Protein AF-A0A0Q9N5Y0-F1 (afdb_monomer_lite)

Secondary structure (DSSP, 8-state):
-HHHHHHHHHHHHHHHHHHHT--S-HHHHHHHHHHHHHHHHHHHHHHH-GGGTSHHHHHHHHHHHHHHHHHH-

Foldseek 3Di:
DVVVVVVLVVLVVVLVVCVVVPPDDPVVSVVSVVVSVVVVVVVVCCVVPVLCVPPVSVCCVVCVVVVVVVVVD

Structure (mmCIF, N/CA/C/O backbone):
data_AF-A0A0Q9N5Y0-F1
#
_entry.id   AF-A0A0Q9N5Y0-F1
#
loop_
_atom_site.group_PDB
_atom_site.id
_atom_site.type_symbol
_atom_site.label_atom_id
_atom_site.label_alt_id
_atom_site.label_comp_id
_atom_site.label_asym_id
_atom_site.label_entity_id
_atom_site.label_seq_id
_atom_site.pdbx_PDB_ins_code
_atom_site.Cartn_x
_atom_site.Cartn_y
_atom_site.Cartn_z
_atom_site.occupancy
_atom_site.B_iso_or_equiv
_atom_site.auth_seq_id
_atom_site.auth_comp_id
_atom_site.auth_asym_id
_atom_site.auth_atom_id
_atom_site.pdbx_PDB_model_num
ATOM 1 N N . MET A 1 1 ? -9.372 3.701 -11.797 1.00 59.66 1 MET A N 1
ATOM 2 C CA . MET A 1 1 ? -9.39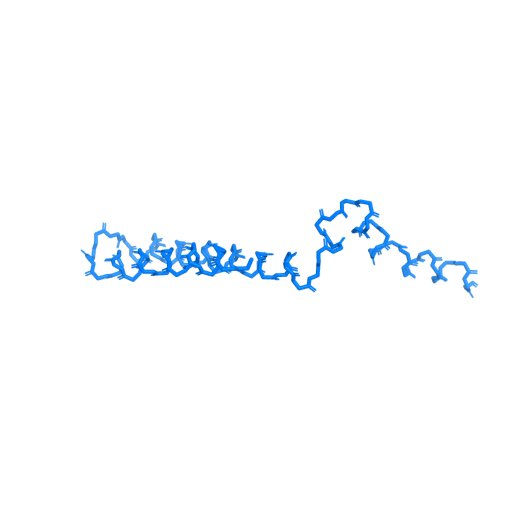9 4.928 -10.973 1.00 59.66 1 MET A CA 1
ATOM 3 C C . MET A 1 1 ? -10.601 4.956 -10.040 1.00 59.66 1 MET A C 1
AT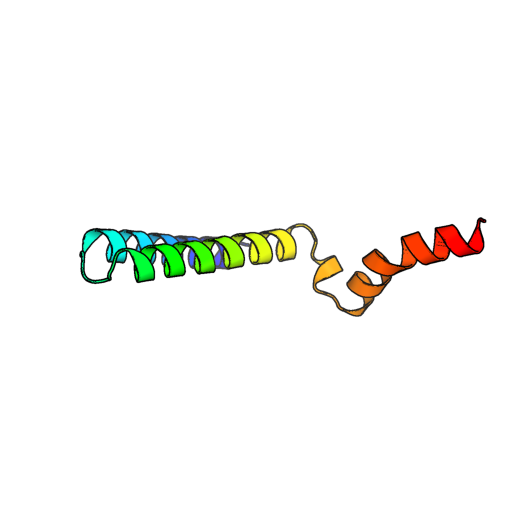OM 5 O O . MET A 1 1 ? -10.417 4.675 -8.865 1.00 59.66 1 MET A O 1
ATOM 9 N N . LEU A 1 2 ? -11.822 5.153 -10.554 1.00 67.19 2 LEU A N 1
ATOM 10 C CA . LEU A 1 2 ? -13.044 5.302 -9.744 1.00 67.19 2 LEU A CA 1
ATOM 11 C C . LEU A 1 2 ? -13.282 4.162 -8.726 1.00 67.19 2 LEU A C 1
ATOM 13 O O . LEU A 1 2 ? -13.500 4.417 -7.545 1.00 67.19 2 LEU A O 1
ATOM 17 N N . TYR A 1 3 ? -13.157 2.903 -9.163 1.00 69.94 3 TYR A N 1
ATOM 18 C CA . TYR A 1 3 ? -13.341 1.726 -8.301 1.00 69.94 3 TYR A CA 1
ATOM 19 C C . TYR A 1 3 ? -12.305 1.610 -7.177 1.00 69.94 3 TYR A C 1
ATOM 21 O O . TYR A 1 3 ? -12.635 1.166 -6.081 1.00 69.94 3 TYR A O 1
ATOM 29 N N . LEU A 1 4 ? -11.065 2.041 -7.421 1.00 68.75 4 LEU A N 1
ATOM 30 C CA . LEU A 1 4 ? -10.013 2.007 -6.407 1.00 68.75 4 LEU A CA 1
ATOM 31 C C . LEU A 1 4 ? -10.271 3.069 -5.333 1.00 68.75 4 LEU A C 1
ATOM 33 O O . LEU A 1 4 ? -10.202 2.774 -4.143 1.00 68.75 4 LEU A O 1
ATOM 37 N N . THR A 1 5 ? -10.645 4.281 -5.751 1.00 69.38 5 THR A N 1
ATOM 38 C CA . THR A 1 5 ? -11.024 5.368 -4.841 1.00 69.38 5 THR A CA 1
ATOM 39 C C . THR A 1 5 ? -12.228 4.978 -3.980 1.00 69.38 5 THR A C 1
ATOM 41 O O . THR A 1 5 ? -12.211 5.203 -2.771 1.00 69.38 5 THR A O 1
ATOM 44 N N . MET A 1 6 ? -13.239 4.322 -4.565 1.00 76.12 6 MET A N 1
ATOM 45 C CA . MET A 1 6 ? -14.384 3.783 -3.819 1.00 76.12 6 MET A CA 1
ATOM 46 C C . MET A 1 6 ? -13.981 2.683 -2.829 1.00 76.12 6 MET A C 1
ATOM 48 O O . MET A 1 6 ? -14.438 2.696 -1.686 1.00 76.12 6 MET A O 1
ATOM 52 N N . GLY A 1 7 ? -13.110 1.754 -3.237 1.00 74.88 7 GLY A N 1
ATOM 53 C CA . GLY A 1 7 ? -12.599 0.700 -2.359 1.00 74.88 7 GLY A CA 1
ATOM 54 C C . GLY A 1 7 ? -11.856 1.269 -1.148 1.00 74.88 7 GLY A C 1
ATOM 55 O O . GLY A 1 7 ? -12.121 0.879 -0.013 1.00 74.88 7 GLY A O 1
ATOM 56 N N . ILE A 1 8 ? -11.000 2.268 -1.371 1.00 73.50 8 ILE A N 1
ATOM 57 C CA . ILE A 1 8 ? -10.272 2.969 -0.306 1.00 73.50 8 ILE A CA 1
ATOM 58 C C . ILE A 1 8 ? -11.237 3.702 0.632 1.00 73.50 8 ILE A C 1
ATOM 60 O O . ILE A 1 8 ? -11.097 3.601 1.852 1.00 73.50 8 ILE A O 1
ATOM 64 N N . ALA A 1 9 ? -12.242 4.394 0.088 1.00 77.06 9 ALA A N 1
ATOM 65 C CA . ALA A 1 9 ? -13.255 5.075 0.891 1.00 77.06 9 ALA A CA 1
ATOM 66 C C . ALA A 1 9 ? -14.027 4.092 1.789 1.00 77.06 9 ALA A C 1
ATOM 68 O O . ALA A 1 9 ? -14.220 4.374 2.971 1.00 77.06 9 ALA A O 1
ATOM 69 N N . CYS A 1 10 ? -14.394 2.912 1.273 1.00 80.75 10 CYS A N 1
ATOM 70 C CA . CYS A 1 10 ? -15.015 1.84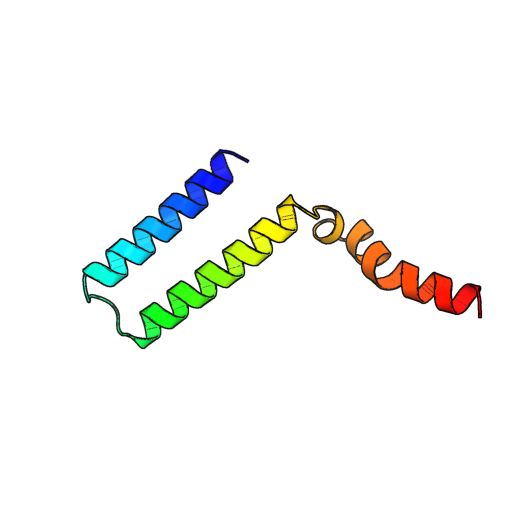6 2.066 1.00 80.75 10 CYS A CA 1
ATOM 71 C C . CYS A 1 10 ? -14.113 1.364 3.209 1.00 80.75 10 CYS A C 1
ATOM 73 O O . CYS A 1 10 ? -14.581 1.219 4.339 1.00 80.75 10 CYS A O 1
ATOM 75 N N . ILE A 1 11 ? -12.820 1.152 2.944 1.00 78.88 11 ILE A N 1
ATOM 76 C CA . ILE A 1 11 ? -11.867 0.700 3.966 1.00 78.88 11 ILE A CA 1
ATOM 77 C C . ILE A 1 11 ? -11.703 1.767 5.056 1.00 78.88 11 ILE A C 1
ATOM 79 O O . ILE A 1 11 ? -11.783 1.446 6.241 1.00 78.88 11 ILE A O 1
ATOM 83 N N . LEU A 1 12 ? -11.541 3.040 4.685 1.00 78.12 12 LEU A N 1
ATOM 84 C CA . LEU A 1 12 ? -11.453 4.143 5.648 1.00 78.12 12 LEU A CA 1
ATOM 85 C C . LEU A 1 12 ? -12.726 4.256 6.495 1.00 78.12 12 LEU A C 1
ATOM 87 O O . LEU A 1 12 ? -12.647 4.404 7.715 1.00 78.12 12 LEU A O 1
ATOM 91 N N . PHE A 1 13 ? -13.900 4.126 5.874 1.00 82.44 13 PHE A N 1
ATOM 92 C CA . PHE A 1 13 ? -15.182 4.184 6.575 1.00 82.44 13 PHE A CA 1
ATOM 93 C C . PHE A 1 13 ? -15.355 3.023 7.566 1.00 82.44 13 PHE A C 1
ATOM 95 O O . PHE A 1 13 ? -15.830 3.216 8.691 1.00 82.44 13 PHE A O 1
ATOM 102 N N . TYR A 1 14 ? -14.912 1.823 7.185 1.00 79.69 14 TYR A N 1
ATOM 103 C CA . TYR A 1 14 ? -14.878 0.657 8.062 1.00 79.69 14 TYR A CA 1
ATOM 104 C C . TYR A 1 14 ? -13.932 0.864 9.255 1.00 79.69 14 TYR A C 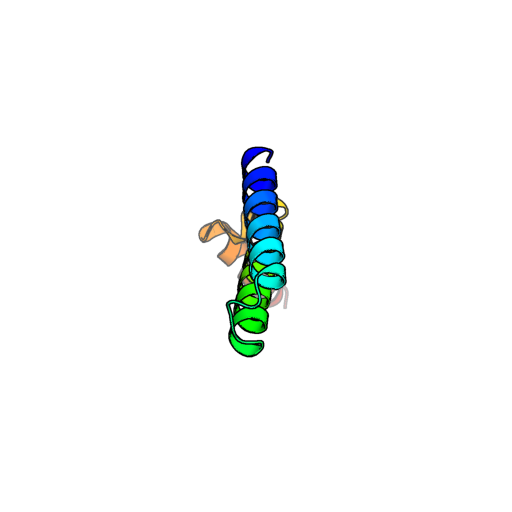1
ATOM 106 O O . TYR A 1 14 ? -14.331 0.629 10.397 1.00 79.69 14 TYR A O 1
ATOM 114 N N . GLN A 1 15 ? -12.726 1.397 9.025 1.00 73.31 15 GLN A N 1
ATOM 115 C CA . GLN A 1 15 ? -11.771 1.714 10.094 1.00 73.31 15 GLN A CA 1
ATOM 116 C C . GLN A 1 15 ? -12.335 2.762 11.070 1.00 73.31 15 GLN A C 1
ATOM 118 O O . GLN A 1 15 ? -12.274 2.572 12.285 1.00 73.31 15 GLN A O 1
ATOM 123 N N . ILE A 1 16 ? -12.968 3.830 10.569 1.00 77.44 16 ILE A N 1
ATOM 124 C CA . ILE A 1 16 ? -13.634 4.852 11.402 1.00 77.44 16 ILE A CA 1
ATOM 125 C C . ILE A 1 16 ? -14.767 4.232 12.235 1.00 77.44 16 ILE A C 1
ATOM 127 O O . ILE A 1 16 ? -14.918 4.533 13.423 1.00 77.44 16 ILE A O 1
ATOM 131 N N . SER A 1 17 ? -15.546 3.331 11.637 1.00 79.00 17 SER A N 1
ATOM 132 C CA . SER A 1 17 ? -16.643 2.637 12.319 1.00 79.00 17 SER A CA 1
ATOM 133 C C . SER A 1 17 ? -16.136 1.706 13.428 1.00 79.00 17 SER A C 1
ATOM 135 O O . SER A 1 17 ? -16.696 1.690 14.527 1.00 79.00 17 SER A O 1
ATOM 137 N N . LEU A 1 18 ? -15.032 0.989 13.191 1.00 71.88 18 LEU A N 1
ATOM 138 C CA . LEU A 1 18 ? -14.349 0.172 14.200 1.00 71.88 18 LEU A CA 1
ATOM 139 C C . LEU A 1 18 ? -13.757 1.015 15.338 1.00 71.88 18 LEU A C 1
ATOM 141 O O . LEU A 1 18 ? -13.825 0.616 16.505 1.00 71.88 18 LEU A O 1
ATOM 145 N N . LEU A 1 19 ? -13.214 2.198 15.032 1.00 72.12 19 LEU A N 1
ATOM 146 C CA . LEU A 1 19 ? -12.727 3.155 16.033 1.00 72.12 19 LEU A CA 1
ATOM 147 C C . LEU A 1 19 ? -13.860 3.695 16.919 1.00 72.12 19 LEU A C 1
ATOM 149 O O . LEU A 1 19 ? -13.666 3.875 18.125 1.00 72.12 19 LEU A O 1
ATOM 153 N N . ARG A 1 20 ? -15.065 3.875 16.370 1.00 74.31 20 ARG A N 1
ATOM 154 C CA . ARG A 1 20 ? -16.241 4.298 17.146 1.00 74.31 20 ARG A CA 1
ATOM 155 C C . ARG A 1 20 ? -16.795 3.213 18.064 1.00 74.31 20 ARG A C 1
ATOM 157 O O . ARG A 1 20 ? -17.204 3.528 19.173 1.00 74.31 20 ARG A O 1
ATOM 164 N N . ARG A 1 21 ? -16.778 1.944 17.646 1.00 76.56 21 ARG A N 1
ATOM 165 C CA . ARG A 1 21 ? -17.402 0.845 18.410 1.00 76.56 21 ARG A CA 1
ATOM 166 C C . ARG A 1 21 ? -16.663 0.422 19.686 1.00 76.56 21 ARG A C 1
ATOM 168 O O . ARG A 1 21 ? -17.193 -0.401 20.415 1.00 76.56 21 ARG A O 1
ATOM 175 N N . GLN A 1 22 ? -15.450 0.925 19.945 1.00 69.00 22 GLN A N 1
ATOM 176 C CA . GLN A 1 22 ? -14.568 0.480 21.054 1.00 69.00 22 GLN A CA 1
ATOM 177 C C . GLN A 1 22 ? -14.343 -1.042 21.137 1.00 69.00 22 GLN A C 1
ATOM 179 O O . GLN A 1 22 ? -13.751 -1.532 22.088 1.00 69.00 22 GLN A O 1
ATOM 184 N N . SER A 1 23 ? -14.723 -1.785 20.097 1.00 68.56 23 SER A N 1
ATOM 185 C CA . SER A 1 23 ? -14.746 -3.247 20.075 1.00 68.56 23 SER A CA 1
ATOM 186 C C . SER A 1 23 ? -13.378 -3.890 19.851 1.00 68.56 23 SER A C 1
ATOM 188 O O . SER A 1 23 ? -13.269 -5.107 19.891 1.00 68.56 23 SER A O 1
ATOM 190 N N . ALA A 1 24 ? -12.353 -3.086 19.572 1.00 71.06 24 ALA A N 1
ATOM 191 C CA . ALA A 1 24 ? -10.992 -3.536 19.316 1.00 71.06 24 ALA A CA 1
ATOM 192 C C . ALA A 1 24 ? -10.035 -2.802 20.250 1.00 71.06 24 ALA A C 1
ATOM 194 O O . ALA A 1 24 ? -10.200 -1.601 20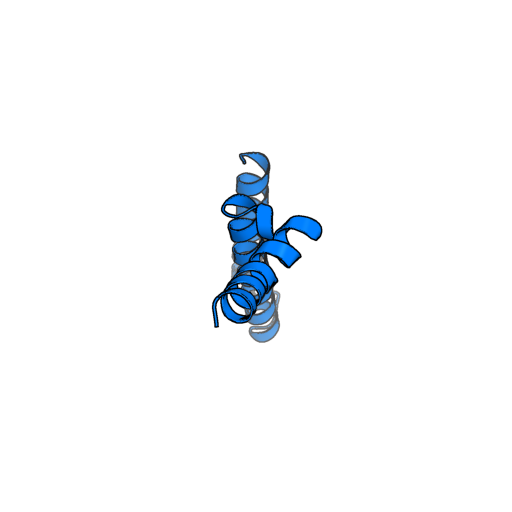.503 1.00 71.06 24 ALA A O 1
ATOM 195 N N . SER A 1 25 ? -9.018 -3.510 20.731 1.00 82.81 25 SER A N 1
ATOM 196 C CA . SER A 1 25 ? -8.005 -2.934 21.605 1.00 82.81 25 SER A CA 1
ATOM 197 C C . SER A 1 25 ? -7.255 -1.788 20.903 1.00 82.81 25 SER A C 1
ATOM 199 O O . SER A 1 25 ? -7.144 -1.754 19.670 1.00 82.81 25 SER A O 1
ATOM 201 N N . PRO A 1 26 ? -6.673 -0.838 21.656 1.00 80.88 26 PRO A N 1
ATOM 202 C CA . PRO A 1 26 ? -5.876 0.241 21.071 1.00 80.88 26 PRO A CA 1
ATOM 203 C C . PRO A 1 26 ? -4.721 -0.257 20.184 1.00 80.88 26 PRO A C 1
ATOM 205 O O . PRO A 1 26 ? -4.374 0.399 19.200 1.00 80.88 26 PRO A O 1
ATOM 208 N N . LYS A 1 27 ? -4.144 -1.426 20.504 1.00 82.62 27 LYS A N 1
ATOM 209 C CA . LYS A 1 27 ? -3.070 -2.052 19.717 1.00 82.62 27 LYS A CA 1
ATOM 210 C C . LYS A 1 27 ? -3.571 -2.551 18.362 1.00 82.62 27 LYS A C 1
ATOM 212 O O . LYS A 1 27 ? -2.960 -2.231 17.347 1.00 82.62 27 LYS A O 1
ATOM 217 N N . GLU A 1 28 ? -4.688 -3.273 18.336 1.00 79.94 28 GLU A N 1
ATOM 218 C CA . GLU A 1 28 ? -5.286 -3.786 17.093 1.00 79.94 28 GLU A CA 1
ATOM 219 C C . GLU A 1 28 ? -5.714 -2.648 16.169 1.00 79.94 28 GLU A C 1
ATOM 221 O O . GLU A 1 28 ? -5.490 -2.703 14.965 1.00 79.94 28 GLU A O 1
ATOM 226 N N . ARG A 1 29 ? -6.250 -1.565 16.739 1.00 77.31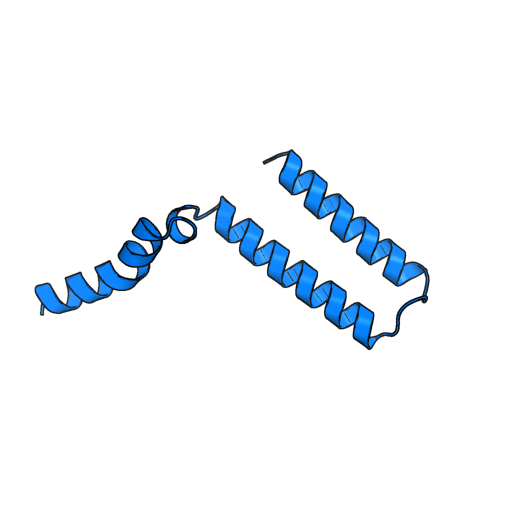 29 ARG A N 1
ATOM 227 C CA . ARG A 1 29 ? -6.602 -0.351 15.991 1.00 77.31 29 ARG A CA 1
ATOM 228 C C . ARG A 1 29 ? -5.396 0.300 15.340 1.00 77.31 29 ARG A C 1
ATOM 230 O O . ARG A 1 29 ? -5.452 0.663 14.168 1.00 77.31 29 ARG A O 1
ATOM 237 N N . ARG A 1 30 ? -4.302 0.444 16.093 1.00 81.69 30 ARG A N 1
ATOM 238 C CA . ARG A 1 30 ? -3.055 0.999 15.561 1.00 81.69 30 ARG A CA 1
ATOM 239 C C . ARG A 1 30 ? -2.524 0.124 14.430 1.00 81.69 30 ARG A C 1
ATOM 241 O O . ARG A 1 30 ? -2.203 0.656 13.377 1.00 81.69 30 ARG A O 1
ATOM 248 N N . LEU A 1 31 ? -2.502 -1.195 14.622 1.00 83.44 31 LEU A N 1
ATOM 249 C CA . LEU A 1 31 ? -2.067 -2.139 13.595 1.00 83.44 31 LEU A CA 1
ATOM 250 C C . LEU A 1 31 ? -2.935 -2.041 12.333 1.00 83.44 31 LEU A C 1
ATOM 252 O O . LEU A 1 31 ? -2.400 -1.906 11.237 1.00 83.44 31 LEU A O 1
ATOM 256 N N . ALA A 1 32 ? -4.261 -2.047 12.480 1.00 79.69 32 ALA A N 1
ATOM 257 C CA . ALA A 1 32 ? -5.197 -1.971 11.363 1.00 79.69 32 ALA A CA 1
ATOM 258 C C . ALA A 1 32 ? -5.046 -0.667 10.563 1.00 79.69 32 ALA A C 1
ATOM 260 O O . ALA A 1 32 ? -5.024 -0.699 9.330 1.00 79.69 32 ALA A O 1
ATOM 261 N N . LEU A 1 33 ? -4.873 0.470 11.246 1.00 80.56 33 LEU A N 1
ATOM 262 C CA . LEU A 1 33 ? -4.597 1.758 10.606 1.00 80.56 33 LEU A CA 1
ATOM 263 C C . LEU A 1 33 ? -3.241 1.765 9.894 1.00 80.56 33 LEU A C 1
ATOM 265 O O . LEU A 1 33 ? -3.161 2.231 8.761 1.00 80.56 33 LEU A O 1
ATOM 269 N N . SER A 1 34 ? -2.194 1.221 10.518 1.00 82.69 34 SER A N 1
ATOM 270 C CA . SER A 1 34 ? -0.862 1.135 9.913 1.00 82.69 34 SER A CA 1
ATOM 271 C C . SER A 1 34 ? -0.862 0.270 8.653 1.00 82.69 34 SER A C 1
ATOM 273 O O . SER A 1 34 ? -0.371 0.713 7.619 1.00 82.69 34 SER A O 1
ATOM 275 N N . VAL A 1 35 ? -1.460 -0.924 8.702 1.00 81.75 35 VAL A N 1
ATOM 276 C CA . VAL A 1 35 ? -1.561 -1.825 7.541 1.00 81.75 35 VAL A CA 1
ATOM 277 C C . VAL A 1 35 ? -2.369 -1.174 6.418 1.00 81.75 35 VAL A C 1
ATOM 279 O O . VAL A 1 35 ? -1.941 -1.187 5.266 1.00 81.75 35 VAL A O 1
ATOM 282 N N . THR A 1 36 ? -3.497 -0.540 6.753 1.00 81.25 36 THR A N 1
ATOM 283 C CA . THR A 1 36 ? -4.330 0.178 5.776 1.00 81.25 36 THR A CA 1
ATOM 284 C C . THR A 1 36 ? -3.570 1.341 5.132 1.00 81.25 36 THR A C 1
ATOM 286 O O . THR A 1 36 ? -3.627 1.516 3.917 1.00 81.25 36 THR A O 1
ATOM 289 N N . GLY A 1 37 ? -2.835 2.123 5.927 1.00 80.69 37 GLY A N 1
ATOM 290 C CA . GLY A 1 37 ? -2.038 3.246 5.437 1.00 80.69 37 GLY A CA 1
ATOM 291 C C . GLY A 1 37 ? -0.913 2.803 4.503 1.00 80.69 37 GLY A C 1
ATOM 292 O O . GLY A 1 37 ? -0.751 3.373 3.428 1.00 80.69 37 GLY A O 1
ATOM 293 N N . ILE A 1 38 ? -0.186 1.742 4.865 1.00 83.75 38 ILE A N 1
ATOM 294 C CA . ILE A 1 38 ? 0.861 1.160 4.015 1.00 83.75 38 ILE A CA 1
ATOM 295 C C . ILE A 1 38 ? 0.259 0.667 2.694 1.00 83.75 38 ILE A C 1
ATOM 297 O O . ILE A 1 38 ? 0.751 1.025 1.626 1.00 83.75 38 ILE A O 1
ATOM 301 N N . ALA A 1 39 ? -0.840 -0.090 2.749 1.00 81.38 39 ALA A N 1
ATOM 302 C CA . ALA A 1 39 ? -1.520 -0.583 1.553 1.00 81.38 39 ALA A CA 1
ATOM 303 C C . ALA A 1 39 ? -1.993 0.562 0.639 1.00 81.38 39 ALA A C 1
ATOM 305 O O . ALA A 1 39 ? -1.862 0.469 -0.580 1.00 81.38 39 ALA A O 1
ATOM 306 N N . PHE A 1 40 ? -2.484 1.665 1.214 1.00 81.31 40 PHE A N 1
ATOM 307 C CA . PHE A 1 40 ? -2.860 2.857 0.456 1.00 81.31 40 PHE A CA 1
ATOM 308 C C . PHE A 1 40 ? -1.660 3.501 -0.245 1.00 81.31 40 PHE A C 1
ATOM 310 O O . PHE A 1 40 ? -1.757 3.835 -1.425 1.00 81.31 40 PHE A O 1
ATOM 317 N N . VAL A 1 41 ? -0.527 3.651 0.449 1.00 83.38 41 VAL A N 1
ATOM 318 C CA . VAL A 1 41 ? 0.697 4.213 -0.138 1.00 83.38 41 VAL A CA 1
ATOM 319 C C . VAL A 1 41 ? 1.159 3.349 -1.308 1.00 83.38 41 VAL A C 1
ATOM 321 O O . VAL A 1 41 ? 1.298 3.862 -2.414 1.00 83.38 41 VAL A O 1
ATOM 324 N N . PHE A 1 42 ? 1.297 2.035 -1.120 1.00 82.44 42 PHE A N 1
ATOM 325 C CA . PHE A 1 42 ? 1.708 1.134 -2.202 1.00 82.44 42 PHE A CA 1
ATOM 326 C C . PHE A 1 42 ? 0.705 1.102 -3.362 1.00 82.44 42 PHE A C 1
ATOM 328 O O . PHE A 1 42 ? 1.111 1.141 -4.524 1.00 82.44 42 PHE A O 1
ATOM 335 N N . GLY A 1 43 ? -0.600 1.102 -3.082 1.00 80.19 43 GLY A N 1
ATOM 336 C CA . GLY A 1 43 ? -1.629 1.197 -4.121 1.00 80.19 43 GLY A CA 1
ATOM 337 C C . GLY A 1 43 ? -1.553 2.510 -4.906 1.00 80.19 43 GLY A C 1
ATOM 338 O O . GLY A 1 43 ? -1.706 2.516 -6.123 1.00 80.19 43 GLY A O 1
ATOM 339 N N . THR A 1 44 ? -1.244 3.615 -4.228 1.00 79.56 44 THR A N 1
ATOM 340 C CA . THR A 1 44 ? -1.064 4.933 -4.848 1.00 79.56 44 THR A CA 1
ATOM 341 C C . THR A 1 44 ? 0.185 4.966 -5.726 1.00 79.56 44 THR A C 1
ATOM 343 O O . THR A 1 44 ? 0.110 5.374 -6.882 1.00 79.56 44 THR A O 1
ATOM 346 N N . ILE A 1 45 ? 1.322 4.466 -5.236 1.00 82.69 45 ILE A N 1
ATOM 347 C CA . ILE A 1 45 ? 2.557 4.378 -6.028 1.00 82.69 45 ILE A CA 1
ATOM 348 C C . ILE A 1 45 ? 2.333 3.467 -7.248 1.00 82.69 45 ILE A C 1
ATOM 350 O O . ILE A 1 45 ? 2.790 3.789 -8.337 1.00 82.69 45 ILE A O 1
ATOM 354 N N . SER A 1 46 ? 1.573 2.374 -7.115 1.00 77.88 46 SER A N 1
ATOM 355 C CA . SER A 1 46 ? 1.245 1.467 -8.235 1.00 77.88 46 SER A CA 1
ATOM 356 C C . SER A 1 46 ? 0.474 2.152 -9.366 1.00 77.88 46 SER A C 1
ATOM 358 O O . SER A 1 46 ? 0.551 1.733 -10.514 1.00 77.88 46 SER A O 1
ATOM 360 N N . ILE A 1 47 ? -0.298 3.191 -9.046 1.00 77.88 47 ILE A N 1
ATOM 361 C CA . ILE A 1 47 ? -1.035 3.983 -10.032 1.00 77.88 47 ILE A CA 1
ATOM 362 C C . ILE A 1 47 ? -0.127 4.996 -10.711 1.00 77.88 47 ILE A C 1
ATOM 364 O O . ILE A 1 47 ? -0.179 5.139 -11.928 1.00 77.88 47 ILE A O 1
ATOM 368 N N . PHE A 1 48 ? 0.575 5.798 -9.906 1.00 80.56 48 PHE A N 1
ATOM 369 C CA . PHE A 1 48 ? 1.317 6.955 -10.410 1.00 80.56 48 PHE A CA 1
ATOM 370 C C . PHE A 1 48 ? 2.630 6.548 -11.066 1.00 80.56 48 PHE A C 1
ATOM 372 O O . PHE A 1 48 ? 3.159 7.297 -11.879 1.00 80.56 48 PHE A O 1
ATOM 379 N N . TRP A 1 49 ? 3.132 5.369 -10.714 1.00 79.50 49 TRP A N 1
ATOM 380 C CA . TRP A 1 49 ? 4.363 4.812 -11.235 1.00 79.50 49 TRP A CA 1
ATOM 381 C C . TRP A 1 49 ? 4.145 3.333 -11.600 1.00 79.50 49 TRP A C 1
ATOM 383 O O . TRP A 1 49 ? 4.687 2.441 -10.966 1.00 79.50 49 TRP A O 1
ATOM 393 N N . PRO A 1 50 ? 3.295 2.999 -12.578 1.00 75.81 50 PRO A N 1
ATOM 394 C CA . PRO A 1 50 ? 2.967 1.602 -12.887 1.00 75.81 50 PRO A CA 1
ATOM 395 C C . PRO A 1 50 ? 4.191 0.751 -13.275 1.00 75.81 50 PRO A C 1
ATOM 397 O O . PRO A 1 50 ? 4.174 -0.472 -13.121 1.00 75.81 50 PRO A O 1
ATOM 400 N N . GLU A 1 51 ? 5.275 1.384 -13.728 1.00 78.81 51 GLU A N 1
ATOM 401 C CA . GLU A 1 51 ? 6.508 0.732 -14.158 1.00 78.81 51 GLU A CA 1
ATOM 402 C C . GLU A 1 51 ? 7.218 -0.059 -13.044 1.00 78.81 51 GLU A C 1
ATOM 404 O O . GLU A 1 51 ? 7.887 -1.043 -13.352 1.00 78.81 51 GLU A O 1
ATOM 409 N N . TRP A 1 52 ? 7.057 0.287 -11.756 1.00 74.19 52 TRP A N 1
ATOM 410 C CA . TRP A 1 52 ? 7.650 -0.518 -10.667 1.00 74.19 52 TRP A CA 1
ATOM 411 C C . TRP A 1 52 ? 6.842 -1.784 -10.344 1.00 74.19 52 TRP A C 1
ATOM 413 O O . TRP A 1 52 ? 7.351 -2.682 -9.675 1.00 74.19 52 TRP A O 1
ATOM 423 N N . VAL A 1 53 ? 5.593 -1.872 -10.812 1.00 74.31 53 VAL A N 1
ATOM 424 C CA . VAL A 1 53 ? 4.738 -3.056 -10.625 1.00 74.31 53 VAL A CA 1
ATOM 425 C C . VAL A 1 53 ? 5.019 -4.100 -11.705 1.00 74.31 53 VAL A C 1
ATOM 427 O O . VAL A 1 53 ? 4.894 -5.299 -11.459 1.00 74.31 53 VAL A O 1
ATOM 430 N N . ASN A 1 54 ? 5.426 -3.667 -12.902 1.00 78.94 54 ASN A N 1
ATOM 431 C CA . ASN A 1 54 ? 5.861 -4.571 -13.959 1.00 78.94 54 ASN A CA 1
ATOM 432 C C . ASN A 1 54 ? 7.275 -5.093 -13.637 1.00 78.94 54 ASN A C 1
ATOM 434 O O . ASN A 1 54 ? 8.217 -4.304 -13.666 1.00 78.94 54 ASN A O 1
ATOM 438 N N . PRO A 1 55 ? 7.472 -6.404 -13.401 1.00 73.50 55 PRO A N 1
ATOM 439 C CA . PRO A 1 55 ? 8.763 -6.942 -12.968 1.00 73.50 55 PRO A CA 1
ATOM 440 C C . PRO A 1 55 ? 9.914 -6.599 -13.918 1.00 73.50 55 PRO A C 1
ATOM 442 O O . PRO A 1 55 ? 11.010 -6.263 -13.479 1.00 73.50 55 PRO A O 1
ATOM 445 N N . SER A 1 56 ? 9.668 -6.640 -15.229 1.00 76.44 56 SER A N 1
ATOM 446 C CA . SER A 1 56 ? 10.687 -6.357 -16.242 1.00 76.44 56 SER A CA 1
ATOM 447 C C . SER A 1 56 ? 11.088 -4.880 -16.264 1.00 76.44 56 SER A C 1
ATOM 449 O O . SER A 1 56 ? 12.259 -4.562 -16.468 1.00 76.44 56 SER A O 1
ATOM 451 N N . GLN A 1 57 ? 10.131 -3.977 -16.038 1.00 76.62 57 GLN A N 1
ATOM 452 C CA . GLN A 1 57 ? 10.394 -2.539 -15.981 1.00 76.62 57 GLN A CA 1
ATOM 453 C C . GLN A 1 57 ? 10.977 -2.125 -14.632 1.00 76.62 57 GLN A C 1
ATOM 455 O O . GLN A 1 57 ? 11.903 -1.329 -14.619 1.00 76.62 57 GLN A O 1
ATOM 460 N N . ALA A 1 58 ? 10.530 -2.721 -13.527 1.00 75.50 58 ALA A N 1
ATOM 461 C CA . ALA A 1 58 ? 11.066 -2.497 -12.189 1.00 75.50 58 ALA A CA 1
ATOM 462 C C . ALA A 1 58 ? 12.553 -2.865 -12.097 1.00 75.50 58 ALA A C 1
ATOM 464 O O . ALA A 1 58 ? 13.346 -2.113 -11.533 1.00 75.50 58 ALA A O 1
ATOM 465 N N . ILE A 1 59 ? 12.943 -3.996 -12.702 1.00 76.44 59 ILE A N 1
ATOM 466 C CA . ILE A 1 59 ? 14.348 -4.405 -12.813 1.00 76.44 59 ILE A CA 1
ATOM 467 C C . ILE A 1 59 ? 15.134 -3.361 -13.614 1.00 76.44 59 ILE A C 1
ATOM 469 O O . ILE A 1 59 ? 16.173 -2.905 -13.152 1.00 76.44 59 ILE A O 1
ATOM 473 N N . ARG A 1 60 ? 14.642 -2.909 -14.774 1.00 77.56 60 ARG A N 1
ATOM 474 C CA . ARG A 1 60 ? 15.314 -1.816 -15.500 1.00 77.56 60 ARG A CA 1
ATOM 475 C C . ARG A 1 60 ? 15.425 -0.553 -14.649 1.00 77.56 60 ARG A C 1
ATOM 477 O O . ARG A 1 60 ? 16.518 -0.048 -14.469 1.00 77.56 60 ARG A O 1
ATOM 484 N N . LEU A 1 61 ? 14.343 -0.110 -14.026 1.00 79.38 61 LEU A N 1
ATOM 485 C CA . LEU A 1 61 ? 14.320 1.090 -13.191 1.00 79.38 61 LEU A CA 1
ATOM 486 C C . LEU A 1 61 ? 15.365 1.077 -12.067 1.00 79.38 61 LEU A C 1
ATOM 488 O O . LEU A 1 61 ? 15.989 2.099 -11.795 1.00 79.38 61 LEU A O 1
ATOM 492 N N . LEU A 1 62 ? 15.569 -0.079 -11.432 1.00 79.50 62 LEU A N 1
ATOM 493 C CA . LEU A 1 62 ? 16.542 -0.244 -10.352 1.00 79.50 62 LEU A CA 1
ATOM 494 C C . LEU A 1 62 ? 17.979 -0.425 -10.853 1.00 79.50 62 LEU A C 1
ATOM 496 O O . LEU A 1 62 ? 18.910 0.095 -10.240 1.00 79.50 62 LEU A O 1
ATOM 500 N N . PHE A 1 63 ? 18.175 -1.172 -11.941 1.00 83.00 63 PHE A N 1
ATOM 501 C CA . PHE A 1 63 ? 19.500 -1.633 -12.361 1.00 83.00 63 PHE A CA 1
ATOM 502 C C . PHE A 1 63 ? 20.086 -0.868 -13.556 1.00 83.00 63 PHE A C 1
ATOM 504 O O . PHE A 1 63 ? 21.302 -0.861 -13.719 1.00 83.00 63 PHE A O 1
ATOM 511 N N . GLU A 1 64 ? 19.276 -0.183 -14.360 1.00 83.00 64 GLU A N 1
ATOM 512 C CA . GLU A 1 64 ? 19.717 0.621 -15.509 1.00 83.00 64 GLU A CA 1
ATOM 513 C C . GLU A 1 64 ? 20.572 1.836 -15.097 1.00 83.00 64 GLU A C 1
ATOM 515 O O . GLU A 1 64 ? 21.602 2.063 -15.731 1.00 83.00 64 GLU A O 1
ATOM 520 N N . PRO A 1 65 ? 20.281 2.570 -13.999 1.00 83.19 65 PRO A N 1
ATOM 521 C CA . PRO A 1 65 ? 21.181 3.620 -13.511 1.00 83.19 65 PRO A CA 1
ATOM 522 C C . PRO A 1 65 ? 22.549 3.071 -13.086 1.00 83.19 65 PRO A C 1
ATOM 524 O O . PRO A 1 65 ? 23.578 3.689 -13.349 1.00 83.19 65 PRO A O 1
ATOM 527 N N . ILE A 1 66 ? 22.563 1.885 -12.468 1.00 83.94 66 ILE A N 1
ATOM 528 C CA . ILE A 1 66 ? 23.788 1.195 -12.043 1.00 83.94 66 ILE A CA 1
ATOM 529 C C . ILE A 1 66 ? 24.572 0.710 -13.268 1.00 83.94 66 ILE A C 1
ATOM 531 O O . ILE A 1 66 ? 25.783 0.896 -13.332 1.00 83.94 66 ILE A O 1
ATOM 535 N N . GLN A 1 67 ? 23.896 0.132 -14.265 1.00 81.06 67 GLN A N 1
ATOM 536 C CA . GLN A 1 67 ? 24.521 -0.266 -15.527 1.00 81.06 67 GLN A CA 1
ATOM 537 C C . GLN A 1 67 ? 25.128 0.930 -16.258 1.00 81.06 67 GLN A C 1
ATOM 539 O O . GLN A 1 67 ? 26.278 0.853 -16.675 1.00 81.06 67 GLN A O 1
ATOM 544 N N . ASN A 1 68 ? 24.404 2.043 -16.372 1.00 85.88 68 ASN A N 1
ATOM 545 C CA . ASN A 1 68 ? 24.916 3.249 -17.019 1.00 85.88 68 ASN A CA 1
ATOM 546 C C . ASN A 1 68 ? 26.132 3.818 -16.280 1.00 85.88 68 ASN A C 1
ATOM 548 O O . ASN A 1 68 ? 27.085 4.239 -16.926 1.00 85.88 68 ASN A O 1
ATOM 552 N N . PHE A 1 69 ? 26.137 3.761 -14.947 1.00 85.19 69 PHE A N 1
ATOM 553 C CA . PHE A 1 69 ? 27.293 4.150 -14.143 1.00 85.19 69 PHE A CA 1
ATOM 554 C C . PHE A 1 69 ? 28.520 3.259 -14.401 1.00 85.19 69 PHE A C 1
ATOM 556 O O . PHE A 1 69 ? 29.624 3.772 -14.527 1.00 85.19 69 PHE A O 1
ATOM 563 N N . ILE A 1 70 ? 28.334 1.940 -14.526 1.00 79.31 70 ILE A N 1
ATOM 564 C CA . ILE A 1 70 ? 29.422 0.984 -14.810 1.00 79.31 70 ILE A CA 1
ATOM 565 C C . ILE A 1 70 ? 29.948 1.118 -16.246 1.00 79.31 70 ILE A C 1
ATOM 567 O O . ILE A 1 70 ? 31.127 0.901 -16.481 1.00 79.31 70 ILE A O 1
ATOM 571 N N . ILE A 1 71 ? 29.082 1.421 -17.216 1.00 80.44 71 ILE A N 1
ATOM 572 C CA . ILE A 1 71 ? 29.457 1.500 -18.639 1.00 80.44 71 ILE A CA 1
ATOM 573 C C . ILE A 1 71 ? 30.142 2.836 -18.972 1.00 80.44 71 ILE A C 1
ATOM 575 O O . ILE A 1 71 ? 30.946 2.895 -19.899 1.00 80.44 71 ILE A O 1
ATOM 579 N N . GLN A 1 72 ? 29.796 3.913 -18.260 1.00 72.06 72 GLN A N 1
ATOM 580 C CA . GLN A 1 72 ? 30.339 5.258 -18.494 1.00 72.06 72 GLN A CA 1
ATOM 581 C C . GLN A 1 72 ? 31.561 5.604 -17.626 1.00 72.06 72 GLN A C 1
ATOM 583 O O . GLN A 1 72 ? 32.189 6.632 -17.885 1.00 72.06 72 GLN A O 1
ATOM 588 N N . GLY A 1 73 ? 31.869 4.800 -16.604 1.00 56.69 73 GLY A N 1
ATOM 589 C CA . GLY A 1 73 ? 33.068 4.917 -15.762 1.00 56.69 73 GLY A CA 1
ATOM 590 C C . GLY A 1 73 ? 34.189 3.998 -16.222 1.00 56.69 73 GLY A C 1
ATOM 591 O O . GLY A 1 73 ? 35.360 4.401 -16.051 1.00 56.69 73 GLY A O 1
#

pLDDT: mean 77.62, std 5.46, range [56.69, 85.88]

Radius of gyration: 18.72 Å; chains: 1; bounding box: 50×14×40 Å

Sequence (73 aa):
MLYLTMGIACILFYQISLLRRQSASPKERRLALSVTGIAFVFGTISIFWPEWVNPSQAIRLLFEPIQNFIIQG